Protein AF-A0A7S3MF23-F1 (afdb_monomer_lite)

Structure (mmCIF, N/CA/C/O backbone):
data_AF-A0A7S3MF23-F1
#
_entry.id   AF-A0A7S3MF23-F1
#
loop_
_atom_site.group_PDB
_atom_site.id
_atom_site.type_symbol
_atom_site.label_atom_id
_atom_site.label_alt_id
_atom_site.label_comp_id
_atom_site.label_asym_id
_atom_site.label_entity_id
_atom_site.label_seq_id
_atom_site.pdbx_PDB_ins_code
_atom_site.Cartn_x
_atom_site.Cartn_y
_atom_site.Cartn_z
_atom_site.occupancy
_atom_site.B_iso_or_equiv
_atom_site.auth_seq_id
_atom_site.auth_comp_id
_atom_site.auth_asym_id
_atom_site.auth_atom_id
_atom_site.pdbx_PDB_model_num
ATOM 1 N N . SER A 1 1 ? 52.306 -12.051 -53.091 1.00 52.53 1 SER A N 1
ATOM 2 C CA . SER A 1 1 ? 51.998 -10.887 -52.238 1.00 52.53 1 SER A CA 1
ATOM 3 C C . SER A 1 1 ? 50.629 -11.045 -51.613 1.00 52.53 1 SER A C 1
ATOM 5 O O . SER A 1 1 ? 49.748 -11.610 -52.244 1.00 52.53 1 SER A O 1
ATOM 7 N N . ARG A 1 2 ? 50.522 -10.652 -50.341 1.00 45.62 2 ARG A N 1
ATOM 8 C CA . ARG A 1 2 ? 49.433 -10.932 -49.392 1.00 45.62 2 ARG A CA 1
ATOM 9 C C . ARG A 1 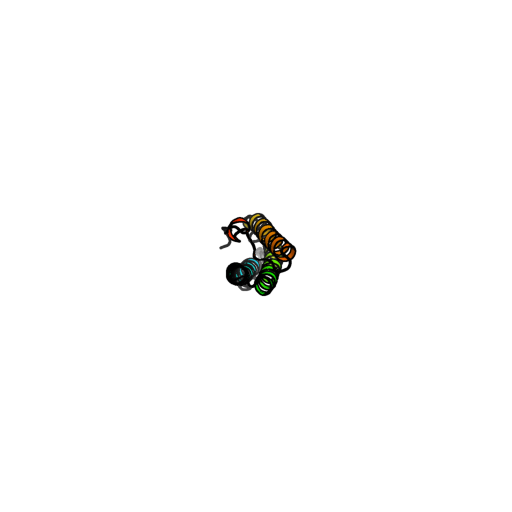2 ? 48.146 -10.163 -49.716 1.00 45.62 2 ARG A C 1
ATOM 11 O O . ARG A 1 2 ? 48.218 -8.984 -50.041 1.00 45.62 2 ARG A O 1
ATOM 18 N N . LEU A 1 3 ? 47.001 -10.817 -49.528 1.00 50.16 3 LEU A N 1
ATOM 19 C CA . LEU A 1 3 ? 45.707 -10.177 -49.258 1.00 50.16 3 LEU A CA 1
ATOM 20 C C . LEU A 1 3 ? 45.642 -9.771 -47.774 1.00 50.16 3 LEU A C 1
ATOM 22 O O . LEU A 1 3 ? 46.246 -10.458 -46.944 1.00 50.16 3 LEU A O 1
ATOM 26 N N . PRO A 1 4 ? 44.843 -8.752 -47.418 1.00 55.25 4 PRO A N 1
ATOM 27 C CA . PRO A 1 4 ? 44.095 -8.848 -46.174 1.00 55.25 4 PRO A CA 1
ATOM 28 C C . PRO A 1 4 ? 42.607 -8.545 -46.378 1.00 55.25 4 PRO A C 1
ATOM 30 O O . PRO A 1 4 ? 42.200 -7.442 -46.733 1.00 55.25 4 PRO A O 1
ATOM 33 N N . THR A 1 5 ? 41.804 -9.565 -46.099 1.00 55.34 5 THR A N 1
ATOM 34 C CA . THR A 1 5 ? 40.360 -9.505 -45.888 1.00 55.34 5 THR A CA 1
ATOM 35 C C . THR A 1 5 ? 40.115 -8.917 -44.495 1.00 55.34 5 THR A C 1
ATOM 37 O O . THR A 1 5 ? 40.423 -9.558 -43.492 1.00 55.34 5 THR A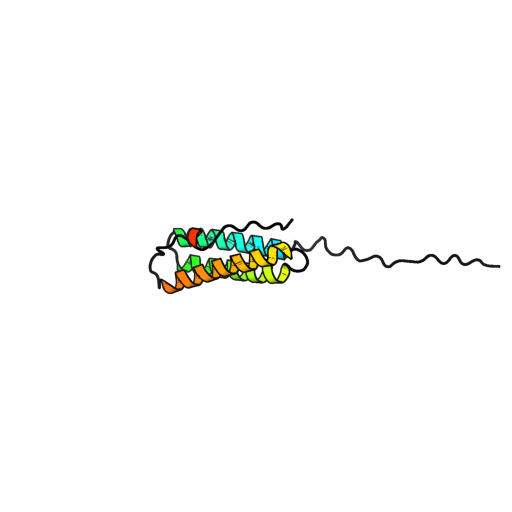 O 1
ATOM 40 N N . GLY A 1 6 ? 39.613 -7.685 -44.417 1.00 52.75 6 GLY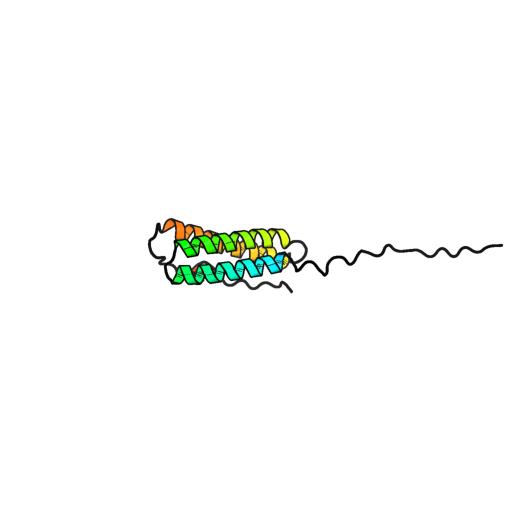 A N 1
ATOM 41 C CA . GLY A 1 6 ? 39.207 -7.053 -43.160 1.00 52.75 6 GLY A CA 1
ATOM 42 C C . GLY A 1 6 ? 37.769 -7.427 -42.812 1.00 52.75 6 GLY A C 1
ATOM 43 O O . GLY A 1 6 ? 36.837 -6.847 -43.359 1.00 52.75 6 GLY A O 1
ATOM 44 N N . VAL A 1 7 ? 37.587 -8.410 -41.930 1.00 56.69 7 VAL A N 1
ATOM 45 C CA . VAL A 1 7 ? 36.277 -8.770 -41.366 1.00 56.69 7 VAL A CA 1
ATOM 46 C C . VAL A 1 7 ? 35.983 -7.837 -40.192 1.00 56.69 7 VAL A C 1
ATOM 48 O O . VAL A 1 7 ? 36.748 -7.781 -39.231 1.00 56.69 7 VAL A O 1
ATOM 51 N N . ALA A 1 8 ? 34.881 -7.095 -40.285 1.00 54.56 8 ALA A N 1
ATOM 52 C CA . ALA A 1 8 ? 34.364 -6.268 -39.204 1.00 54.56 8 ALA A CA 1
ATOM 53 C C . ALA A 1 8 ? 33.828 -7.162 -38.074 1.00 54.56 8 ALA A C 1
ATOM 55 O O . ALA A 1 8 ? 32.878 -7.919 -38.269 1.00 54.56 8 ALA A O 1
ATOM 56 N N . ILE A 1 9 ? 34.440 -7.069 -36.894 1.00 55.47 9 ILE A N 1
ATOM 57 C CA . ILE A 1 9 ? 33.934 -7.687 -35.668 1.00 55.47 9 ILE A CA 1
ATOM 58 C C . ILE A 1 9 ? 33.034 -6.650 -34.994 1.00 55.47 9 ILE A C 1
ATOM 60 O O . ILE A 1 9 ? 33.517 -5.659 -34.448 1.00 55.47 9 ILE A O 1
ATOM 64 N N . LEU A 1 10 ? 31.720 -6.857 -35.076 1.00 55.19 10 LEU A N 1
ATOM 65 C CA . LEU A 1 10 ? 30.753 -6.139 -34.246 1.00 55.19 10 LEU A CA 1
ATOM 66 C C . LEU A 1 10 ? 30.903 -6.608 -32.789 1.00 55.19 10 LEU A C 1
ATOM 68 O O . LEU A 1 10 ? 31.087 -7.808 -32.564 1.00 55.19 10 LEU A O 1
ATOM 72 N N . PRO A 1 11 ? 30.813 -5.714 -31.790 1.00 55.59 11 PRO A N 1
ATOM 73 C CA . PRO A 1 11 ? 30.781 -6.139 -30.401 1.00 55.59 11 PRO A CA 1
ATOM 74 C C . PRO A 1 11 ? 29.465 -6.873 -30.120 1.00 55.59 11 PRO A C 1
ATOM 76 O O . PRO A 1 11 ? 28.378 -6.348 -30.363 1.00 55.59 11 PRO A O 1
ATOM 79 N N . ALA A 1 12 ? 29.579 -8.093 -29.595 1.00 60.03 12 ALA A N 1
ATOM 80 C CA . ALA A 1 12 ? 28.466 -8.798 -28.983 1.00 60.03 12 ALA A CA 1
ATOM 81 C C . ALA A 1 12 ? 27.977 -7.978 -27.783 1.00 60.03 12 ALA A C 1
ATOM 83 O O . ALA A 1 12 ? 28.715 -7.755 -26.822 1.00 60.03 12 ALA A O 1
ATOM 84 N N . VAL A 1 13 ? 26.738 -7.503 -27.860 1.00 58.34 13 VAL A N 1
ATOM 85 C CA . VAL A 1 13 ? 26.026 -6.941 -26.712 1.00 58.34 13 VAL A CA 1
ATOM 86 C C . VAL A 1 13 ? 25.863 -8.065 -25.683 1.00 58.34 13 VAL A C 1
ATOM 88 O O . VAL A 1 13 ? 25.415 -9.151 -26.060 1.00 58.34 13 VAL A O 1
ATOM 91 N N . PRO A 1 14 ? 26.241 -7.867 -24.410 1.00 52.44 14 PRO A N 1
ATOM 92 C CA . PRO A 1 14 ? 26.114 -8.917 -23.416 1.00 52.44 14 PRO A CA 1
ATOM 93 C C . PRO A 1 14 ? 24.633 -9.149 -23.102 1.00 52.44 14 PRO A C 1
ATOM 95 O O . PRO A 1 14 ? 23.980 -8.327 -22.461 1.00 52.44 14 PRO A O 1
ATOM 98 N N . ALA A 1 15 ? 24.118 -10.301 -23.532 1.00 50.62 15 ALA A N 1
ATOM 99 C CA . ALA A 1 15 ? 22.917 -10.916 -22.984 1.00 50.62 15 ALA A CA 1
ATOM 100 C C . ALA A 1 15 ? 23.210 -11.345 -21.534 1.00 50.62 15 ALA A C 1
ATOM 102 O O . ALA A 1 15 ? 23.583 -12.482 -21.265 1.00 50.62 15 ALA A O 1
ATOM 103 N N . MET A 1 16 ? 23.136 -10.397 -20.600 1.00 48.22 16 MET A N 1
ATOM 104 C CA . MET A 1 16 ? 23.260 -10.641 -19.158 1.00 48.22 16 MET A CA 1
ATOM 105 C C . MET A 1 16 ? 22.058 -10.066 -18.399 1.00 48.22 16 MET A C 1
ATOM 107 O O . MET A 1 16 ? 22.221 -9.416 -17.372 1.00 48.22 16 MET A O 1
ATOM 111 N N . ALA A 1 17 ? 20.848 -10.277 -18.920 1.00 48.12 17 ALA A N 1
ATOM 112 C CA . ALA A 1 17 ? 19.613 -9.748 -18.334 1.00 48.12 17 ALA A CA 1
ATOM 113 C C . ALA A 1 17 ? 18.494 -10.799 -18.209 1.00 48.12 17 ALA A C 1
ATOM 115 O O . ALA A 1 17 ? 17.326 -10.445 -18.249 1.00 48.12 17 ALA A O 1
ATOM 116 N N . GLU A 1 18 ? 18.828 -12.086 -18.073 1.00 47.56 18 GLU A N 1
ATOM 117 C CA . GLU A 1 18 ? 17.817 -13.160 -17.994 1.00 47.56 18 GLU A CA 1
ATOM 118 C C . GLU A 1 18 ? 17.841 -13.981 -16.692 1.00 47.56 18 GLU A C 1
ATOM 120 O O . GLU A 1 18 ? 17.095 -14.946 -16.573 1.00 47.56 18 GLU A O 1
ATOM 125 N N . SER A 1 19 ? 18.652 -13.639 -15.680 1.00 45.19 19 SER A N 1
ATOM 126 C CA . SER A 1 19 ? 18.773 -14.503 -14.484 1.00 45.19 19 SER A CA 1
ATOM 127 C C . SER A 1 19 ? 18.741 -13.812 -13.120 1.00 45.19 19 SER A C 1
ATOM 129 O O . SER A 1 19 ? 19.000 -14.464 -12.110 1.00 45.19 19 SER A O 1
ATOM 131 N N . ALA A 1 20 ? 18.407 -12.525 -13.058 1.00 50.09 20 ALA A N 1
ATOM 132 C CA . ALA A 1 20 ? 17.886 -11.919 -11.838 1.00 50.09 20 ALA A CA 1
ATOM 133 C C . ALA A 1 20 ? 16.374 -11.855 -12.037 1.00 50.09 20 ALA A C 1
ATOM 135 O O . ALA A 1 20 ? 15.923 -11.164 -12.945 1.00 50.09 20 ALA A O 1
ATOM 136 N N . GLN A 1 21 ? 15.612 -12.644 -11.277 1.00 57.91 21 GLN A N 1
ATOM 137 C CA . GLN A 1 21 ? 14.150 -12.553 -11.260 1.00 57.91 21 GLN A CA 1
ATOM 138 C C . GLN A 1 21 ? 13.755 -11.081 -11.235 1.00 57.91 21 GLN A C 1
ATOM 140 O O . GLN A 1 21 ? 14.305 -10.334 -10.427 1.00 57.91 21 GLN A O 1
ATOM 145 N N . ASP A 1 22 ? 12.876 -10.689 -12.152 1.00 87.81 22 ASP A N 1
ATOM 146 C CA . ASP A 1 22 ? 12.444 -9.312 -12.326 1.00 87.81 22 ASP A CA 1
ATOM 147 C C . ASP A 1 22 ? 12.135 -8.677 -10.966 1.00 87.81 22 ASP A C 1
ATOM 149 O O . ASP A 1 22 ? 11.172 -9.054 -10.290 1.00 87.81 22 ASP A O 1
ATOM 153 N N . GLU A 1 23 ? 13.025 -7.785 -10.517 1.00 92.56 23 GLU A N 1
ATOM 154 C CA . GLU A 1 23 ? 12.983 -7.278 -9.149 1.00 92.56 23 GLU A CA 1
ATOM 155 C C . GLU A 1 23 ? 11.648 -6.579 -8.901 1.00 92.56 23 GLU A C 1
ATOM 157 O O . GLU A 1 23 ? 11.045 -6.768 -7.847 1.00 92.56 23 GLU A O 1
ATOM 162 N N . CYS A 1 24 ? 11.135 -5.850 -9.894 1.00 94.81 24 CYS A N 1
ATOM 163 C CA . CYS A 1 24 ? 9.845 -5.190 -9.795 1.00 94.81 24 CYS A CA 1
ATOM 164 C C . CYS A 1 24 ? 8.727 -6.212 -9.545 1.00 94.81 24 CYS A C 1
ATOM 166 O O . CYS A 1 24 ? 7.973 -6.062 -8.581 1.00 94.81 24 CYS A O 1
ATOM 168 N N . ILE A 1 25 ? 8.673 -7.295 -10.329 1.00 94.75 25 ILE A N 1
ATOM 169 C CA . ILE A 1 25 ? 7.683 -8.369 -10.147 1.00 94.75 25 ILE A CA 1
ATOM 170 C C . ILE A 1 25 ? 7.831 -9.030 -8.771 1.00 94.75 25 ILE A C 1
ATOM 172 O O . ILE A 1 25 ? 6.838 -9.204 -8.062 1.00 94.75 25 ILE A O 1
ATOM 176 N N . SER A 1 26 ? 9.053 -9.360 -8.343 1.00 95.19 26 SER A N 1
ATOM 177 C CA . SER A 1 26 ? 9.281 -9.976 -7.027 1.00 95.19 26 SER A CA 1
ATOM 178 C C . SER A 1 26 ? 8.783 -9.086 -5.884 1.00 95.19 26 SER A C 1
ATOM 180 O O . SER A 1 26 ? 8.205 -9.588 -4.917 1.00 95.19 26 SER A O 1
ATOM 182 N N . ARG A 1 27 ? 8.992 -7.769 -5.986 1.00 97.31 27 ARG A N 1
ATOM 183 C CA . ARG A 1 27 ? 8.524 -6.780 -5.006 1.00 97.31 27 ARG A CA 1
ATOM 184 C C . ARG A 1 27 ? 7.003 -6.632 -5.028 1.00 97.31 27 ARG A C 1
ATOM 186 O O . ARG A 1 27 ? 6.385 -6.585 -3.970 1.00 97.31 27 ARG A O 1
ATOM 193 N N . VAL A 1 28 ? 6.380 -6.640 -6.208 1.00 96.62 28 VAL A N 1
ATOM 194 C CA . VAL A 1 28 ? 4.912 -6.637 -6.352 1.00 96.62 28 VAL A CA 1
ATOM 195 C C . VAL A 1 28 ? 4.283 -7.872 -5.704 1.00 96.62 28 VAL A C 1
ATOM 197 O O . VAL A 1 28 ? 3.282 -7.752 -4.995 1.00 96.62 28 VAL A O 1
ATOM 200 N N . ILE A 1 29 ? 4.881 -9.053 -5.884 1.00 96.12 29 ILE A N 1
ATOM 201 C CA . ILE A 1 29 ? 4.410 -10.289 -5.245 1.00 96.12 29 ILE A CA 1
ATOM 202 C C . ILE A 1 29 ? 4.533 -10.185 -3.720 1.00 96.12 29 ILE A C 1
ATOM 204 O O . ILE A 1 29 ? 3.572 -10.484 -3.009 1.00 96.12 29 ILE A O 1
ATOM 208 N N . ALA A 1 30 ? 5.681 -9.729 -3.207 1.00 97.44 30 ALA A N 1
ATOM 209 C CA . ALA A 1 30 ? 5.888 -9.547 -1.770 1.00 97.44 30 ALA A CA 1
ATOM 210 C C . ALA A 1 30 ? 4.887 -8.544 -1.168 1.00 97.44 30 ALA A C 1
ATOM 212 O O . ALA A 1 30 ? 4.269 -8.826 -0.139 1.00 97.44 30 ALA A O 1
ATOM 213 N N . SER A 1 31 ? 4.659 -7.420 -1.856 1.00 97.81 31 SER A N 1
ATOM 214 C CA . SER A 1 31 ? 3.627 -6.445 -1.499 1.00 97.81 31 SER A CA 1
ATOM 215 C C . SER A 1 31 ? 2.239 -7.081 -1.450 1.00 97.81 31 SER A C 1
ATOM 217 O O . SER A 1 31 ? 1.545 -6.923 -0.449 1.00 97.81 31 SER A O 1
ATOM 219 N N . SER A 1 32 ? 1.859 -7.856 -2.469 1.00 97.50 32 SER A N 1
ATOM 220 C CA . SER A 1 32 ? 0.539 -8.497 -2.541 1.00 97.50 32 SER A CA 1
ATOM 221 C C . SER A 1 32 ? 0.312 -9.479 -1.389 1.00 97.50 32 SER A C 1
ATOM 223 O O . SER A 1 32 ? -0.772 -9.536 -0.812 1.00 97.50 32 SER A O 1
ATOM 225 N N . VAL A 1 33 ? 1.337 -10.249 -1.009 1.00 98.06 33 VAL A N 1
ATOM 226 C CA . VAL A 1 33 ? 1.263 -11.160 0.146 1.00 98.06 33 VAL A CA 1
ATOM 227 C C . VAL A 1 33 ? 1.059 -10.377 1.446 1.00 98.06 33 VAL A C 1
ATOM 229 O O . VAL A 1 33 ? 0.207 -10.746 2.258 1.00 98.06 33 VAL A O 1
ATOM 232 N N . ALA A 1 34 ? 1.814 -9.294 1.645 1.00 98.56 34 ALA A N 1
ATOM 233 C CA . ALA A 1 34 ? 1.681 -8.448 2.826 1.00 98.56 34 ALA A CA 1
ATOM 234 C C . ALA A 1 34 ? 0.324 -7.725 2.873 1.00 98.56 34 ALA A C 1
ATOM 236 O O . ALA A 1 34 ? -0.300 -7.681 3.932 1.00 98.56 34 ALA A O 1
ATOM 237 N N . GLU A 1 35 ? -0.161 -7.214 1.740 1.00 98.50 35 GLU A N 1
ATOM 238 C CA . GLU A 1 35 ? -1.457 -6.542 1.626 1.00 98.50 35 GLU A CA 1
ATOM 239 C C . GLU A 1 35 ? -2.618 -7.490 1.932 1.00 98.50 35 GLU A C 1
ATOM 241 O O . GLU A 1 35 ? -3.480 -7.143 2.735 1.00 98.50 35 GLU A O 1
ATOM 246 N N . ASN A 1 36 ? -2.624 -8.703 1.374 1.00 98.00 36 ASN A N 1
ATOM 247 C CA . ASN A 1 36 ? -3.678 -9.681 1.655 1.00 98.00 36 ASN A CA 1
ATOM 248 C C . ASN A 1 36 ? -3.753 -10.016 3.152 1.00 98.00 36 ASN A C 1
ATOM 250 O O . ASN A 1 36 ? -4.834 -10.023 3.737 1.00 98.00 36 ASN A O 1
ATOM 254 N N . ALA A 1 37 ? -2.599 -10.206 3.802 1.00 98.31 37 ALA A N 1
ATOM 255 C CA . ALA A 1 37 ? -2.552 -10.409 5.247 1.00 98.31 37 ALA A CA 1
ATOM 256 C C . ALA A 1 37 ? -3.055 -9.178 6.026 1.00 98.31 37 ALA A C 1
ATOM 258 O O . ALA A 1 37 ? -3.740 -9.327 7.038 1.00 98.31 37 ALA A O 1
ATOM 259 N N . ALA A 1 38 ? -2.736 -7.966 5.558 1.00 98.06 38 ALA A N 1
ATOM 260 C CA . ALA A 1 38 ? -3.224 -6.728 6.157 1.00 98.06 38 ALA A CA 1
ATOM 261 C C . ALA A 1 38 ? -4.749 -6.611 6.057 1.00 98.06 38 ALA A C 1
ATOM 263 O O . ALA A 1 38 ? -5.392 -6.281 7.049 1.00 98.06 38 ALA A O 1
ATOM 264 N N . ILE A 1 39 ? -5.320 -6.929 4.893 1.00 97.62 39 ILE A N 1
ATOM 265 C CA . ILE A 1 39 ? -6.763 -6.938 4.629 1.00 97.62 39 ILE A CA 1
ATOM 266 C C . ILE A 1 39 ? -7.482 -7.908 5.568 1.00 97.62 39 ILE A C 1
ATOM 268 O O . ILE A 1 39 ? -8.501 -7.549 6.159 1.00 97.62 39 ILE A O 1
ATOM 272 N N . ASP A 1 40 ? -6.956 -9.120 5.741 1.00 97.25 40 ASP A N 1
ATOM 273 C CA . ASP A 1 40 ? -7.564 -10.113 6.628 1.00 97.25 40 ASP A CA 1
ATOM 274 C C . ASP A 1 40 ? -7.543 -9.652 8.094 1.00 97.25 40 ASP A C 1
ATOM 276 O O . ASP A 1 40 ? -8.551 -9.764 8.795 1.00 97.25 40 ASP A O 1
ATOM 280 N N . MET A 1 41 ? -6.432 -9.062 8.547 1.00 97.06 41 MET A N 1
ATOM 281 C CA . MET A 1 41 ? -6.319 -8.475 9.889 1.00 97.06 41 MET A CA 1
ATOM 282 C C . MET A 1 41 ? -7.250 -7.273 10.076 1.00 97.06 41 MET A C 1
ATOM 284 O O . MET A 1 41 ? -7.886 -7.140 11.120 1.00 97.06 41 MET A O 1
ATOM 288 N N . ASP A 1 42 ? -7.366 -6.420 9.059 1.00 96.19 42 ASP A N 1
ATOM 289 C CA . ASP A 1 42 ? -8.234 -5.243 9.047 1.00 96.19 42 ASP A CA 1
ATOM 290 C C . ASP A 1 42 ? -9.705 -5.655 9.204 1.00 96.19 42 ASP A C 1
ATOM 292 O O . ASP A 1 42 ? -10.397 -5.203 10.118 1.00 96.19 42 ASP A O 1
ATOM 296 N N . ARG A 1 43 ? -10.148 -6.630 8.400 1.00 94.88 43 ARG A N 1
ATOM 297 C CA . ARG A 1 43 ? -11.491 -7.224 8.491 1.00 94.88 43 ARG A CA 1
ATOM 298 C C . ARG A 1 43 ? -11.740 -7.911 9.835 1.00 94.88 43 ARG A C 1
ATOM 300 O O . ARG A 1 43 ? -12.863 -7.877 10.333 1.00 94.88 43 ARG A O 1
ATOM 307 N N . ALA A 1 44 ? -10.713 -8.517 10.430 1.00 94.69 44 ALA A N 1
ATOM 308 C CA . ALA A 1 44 ? -10.790 -9.136 11.752 1.00 94.69 44 ALA A CA 1
ATOM 309 C C . ALA A 1 44 ? -10.768 -8.120 12.914 1.00 94.69 44 ALA A C 1
ATOM 311 O O . ALA A 1 44 ? -10.956 -8.507 14.068 1.00 94.69 44 ALA A O 1
ATOM 312 N N . GLY A 1 45 ? -10.539 -6.831 12.637 1.00 93.88 45 GLY A N 1
ATOM 313 C CA . GLY A 1 45 ? -10.417 -5.785 13.652 1.00 93.88 45 GLY A CA 1
ATOM 314 C C . GLY A 1 45 ? -9.059 -5.746 14.363 1.00 93.88 45 GLY A C 1
ATOM 315 O O . GLY A 1 45 ? -8.895 -4.968 15.305 1.00 93.88 45 GLY A O 1
ATOM 316 N N . ASP A 1 46 ? -8.066 -6.525 13.919 1.00 95.69 46 ASP A N 1
ATOM 317 C CA . ASP A 1 46 ? -6.680 -6.408 14.383 1.00 95.69 46 ASP A CA 1
ATOM 318 C C . ASP A 1 46 ? -5.991 -5.221 13.695 1.00 95.69 46 ASP A C 1
ATOM 320 O O . ASP A 1 46 ? -5.152 -5.358 12.805 1.00 95.69 46 ASP A O 1
ATOM 324 N N . VAL A 1 47 ? -6.357 -4.014 14.129 1.00 95.81 47 VAL A N 1
ATOM 325 C CA . VAL A 1 47 ? -5.868 -2.755 13.548 1.00 95.81 47 VAL A CA 1
ATOM 326 C C . VAL A 1 47 ? -4.344 -2.636 13.641 1.00 95.81 47 VAL A C 1
ATOM 328 O O . VAL A 1 47 ? -3.703 -2.114 12.729 1.00 95.81 47 VAL A O 1
ATOM 331 N N . LYS A 1 48 ? -3.736 -3.118 14.731 1.00 96.25 48 LYS A N 1
ATOM 332 C CA . LYS A 1 48 ? -2.285 -3.015 14.928 1.00 96.25 48 LYS A CA 1
ATOM 333 C C . LYS A 1 48 ? -1.539 -3.950 13.975 1.00 96.25 48 LYS A C 1
ATOM 335 O O . LYS A 1 48 ? -0.561 -3.513 13.366 1.00 96.25 48 LYS A O 1
ATOM 340 N N . GLY A 1 49 ? -1.999 -5.196 13.845 1.00 97.31 49 GLY A N 1
ATOM 341 C CA . GLY A 1 49 ? -1.468 -6.149 12.872 1.00 97.31 49 GLY A CA 1
ATOM 342 C C . GLY A 1 49 ? -1.644 -5.650 11.439 1.00 97.31 49 GLY A C 1
ATOM 343 O O . GLY A 1 49 ? -0.674 -5.609 10.679 1.00 97.31 49 GLY A O 1
ATOM 344 N N . ALA A 1 50 ? -2.842 -5.159 11.109 1.00 97.19 50 ALA A N 1
ATOM 345 C CA . ALA A 1 50 ? -3.162 -4.613 9.794 1.00 97.19 50 ALA A CA 1
ATOM 346 C C . ALA A 1 50 ? -2.233 -3.456 9.405 1.00 97.19 50 ALA A C 1
ATOM 348 O O . ALA A 1 50 ? -1.636 -3.487 8.332 1.00 97.19 50 ALA A O 1
ATOM 349 N N . ILE A 1 51 ? -2.039 -2.464 10.286 1.00 97.88 51 ILE A N 1
ATOM 350 C CA . ILE A 1 51 ? -1.120 -1.340 10.030 1.00 97.88 51 ILE A CA 1
ATOM 351 C C . ILE A 1 51 ? 0.297 -1.845 9.747 1.00 97.88 51 ILE A C 1
ATOM 353 O O . ILE A 1 51 ? 0.909 -1.405 8.776 1.00 97.88 51 ILE A O 1
ATOM 357 N N . ALA A 1 52 ? 0.812 -2.774 10.557 1.00 98.44 52 ALA A N 1
ATOM 358 C CA . ALA A 1 52 ? 2.162 -3.302 10.372 1.00 98.44 52 ALA A CA 1
ATOM 359 C C . ALA A 1 52 ? 2.325 -4.000 9.010 1.00 98.44 52 ALA A C 1
ATOM 361 O O . ALA A 1 52 ? 3.358 -3.845 8.354 1.00 98.44 52 ALA A O 1
ATOM 362 N N . LYS A 1 53 ? 1.296 -4.731 8.565 1.00 98.69 53 LYS A N 1
ATOM 363 C CA . LYS A 1 53 ? 1.293 -5.418 7.270 1.00 98.69 53 LYS A CA 1
ATOM 364 C C . LYS A 1 53 ? 1.085 -4.481 6.081 1.00 98.69 53 LYS A C 1
ATOM 366 O O . LYS A 1 53 ? 1.773 -4.640 5.076 1.00 98.69 53 LYS A O 1
ATOM 371 N N . TYR A 1 54 ? 0.256 -3.447 6.201 1.00 98.69 54 TYR A N 1
ATOM 372 C CA . TYR A 1 54 ? 0.178 -2.406 5.173 1.00 98.69 54 TYR A CA 1
ATOM 373 C C . TYR A 1 54 ? 1.490 -1.626 5.041 1.00 98.69 54 TYR A C 1
ATOM 375 O O . TYR A 1 54 ? 1.893 -1.314 3.928 1.00 98.69 54 TYR A O 1
ATOM 383 N N . GLU A 1 55 ? 2.189 -1.334 6.142 1.00 98.75 55 GLU A N 1
ATOM 384 C CA . GLU A 1 55 ? 3.511 -0.694 6.089 1.00 98.75 55 GLU A CA 1
ATOM 385 C C . GLU A 1 55 ? 4.564 -1.595 5.427 1.00 98.75 55 GLU A C 1
ATOM 387 O O . GLU A 1 55 ? 5.481 -1.100 4.779 1.00 98.75 55 GLU A O 1
ATOM 392 N N . GLU A 1 56 ? 4.457 -2.917 5.578 1.00 98.75 56 GLU A N 1
ATOM 393 C CA . GLU A 1 56 ? 5.275 -3.879 4.831 1.00 98.75 56 GLU A CA 1
ATOM 394 C C . GLU A 1 56 ? 4.957 -3.847 3.335 1.00 98.75 56 GLU A C 1
ATOM 396 O O . GLU A 1 56 ? 5.875 -3.668 2.536 1.00 98.75 56 GLU A O 1
ATOM 401 N N . SER A 1 57 ? 3.674 -3.909 2.966 1.00 98.62 57 SER A N 1
ATOM 402 C CA . SER A 1 57 ? 3.245 -3.776 1.569 1.00 98.62 57 SER A CA 1
ATOM 403 C C . SER A 1 57 ? 3.721 -2.462 0.943 1.00 98.62 57 SER A C 1
ATOM 405 O O . SER A 1 57 ? 4.261 -2.454 -0.159 1.00 98.62 57 SER A O 1
ATOM 407 N N . GLU A 1 58 ? 3.605 -1.350 1.669 1.00 98.62 58 GLU A N 1
ATOM 408 C CA . GLU A 1 58 ? 4.030 -0.026 1.215 1.00 98.62 58 GLU A CA 1
ATOM 409 C C . GLU A 1 58 ? 5.528 0.039 0.898 1.00 98.62 58 GLU A C 1
ATOM 411 O O . GLU A 1 58 ? 5.903 0.612 -0.130 1.00 98.62 58 GLU A O 1
ATOM 416 N N . ARG A 1 59 ? 6.379 -0.575 1.733 1.00 98.81 59 ARG A N 1
ATOM 417 C CA . ARG A 1 59 ? 7.828 -0.647 1.488 1.00 98.81 59 ARG A CA 1
ATOM 418 C C . ARG A 1 59 ? 8.147 -1.441 0.228 1.00 98.81 59 ARG A C 1
ATOM 420 O O . ARG A 1 59 ? 8.979 -1.007 -0.568 1.00 98.81 59 ARG A O 1
ATOM 427 N N . GLU A 1 60 ? 7.476 -2.572 0.034 1.00 98.62 60 GLU A N 1
ATOM 428 C CA . GLU A 1 60 ? 7.662 -3.395 -1.160 1.00 98.62 60 GLU A CA 1
ATOM 429 C C . GLU A 1 60 ? 7.137 -2.682 -2.418 1.00 98.62 60 GLU A C 1
ATOM 431 O O . GLU A 1 60 ? 7.820 -2.683 -3.439 1.00 98.62 60 GLU A O 1
ATOM 436 N N . LEU A 1 61 ? 6.013 -1.954 -2.348 1.00 98.44 61 LEU A N 1
ATOM 437 C CA . LEU A 1 61 ? 5.544 -1.100 -3.450 1.00 98.44 61 LEU A CA 1
ATOM 438 C C . LEU A 1 61 ? 6.532 0.020 -3.767 1.00 98.44 61 LEU A C 1
ATOM 440 O O . LEU A 1 61 ? 6.775 0.310 -4.935 1.00 98.44 61 LEU A O 1
ATOM 444 N N . ALA A 1 62 ? 7.116 0.663 -2.754 1.00 98.50 62 ALA A N 1
ATOM 445 C CA . ALA A 1 62 ? 8.122 1.699 -2.964 1.00 98.50 62 ALA A CA 1
ATOM 446 C C . ALA A 1 62 ? 9.355 1.150 -3.703 1.00 98.50 62 ALA A C 1
ATOM 448 O O . ALA A 1 62 ? 9.851 1.797 -4.628 1.00 98.50 62 ALA A O 1
ATOM 449 N N . ALA A 1 63 ? 9.810 -0.051 -3.334 1.00 97.94 63 ALA A N 1
ATOM 450 C CA . ALA A 1 63 ? 10.897 -0.746 -4.017 1.00 97.94 63 ALA A CA 1
ATOM 451 C C . ALA A 1 63 ? 10.505 -1.175 -5.443 1.00 97.94 63 ALA A C 1
ATOM 453 O O . ALA A 1 63 ? 11.275 -0.951 -6.375 1.00 97.94 63 ALA A O 1
ATOM 454 N N . ALA A 1 64 ? 9.291 -1.701 -5.640 1.00 96.75 64 ALA A N 1
ATOM 455 C CA . ALA A 1 64 ? 8.767 -2.043 -6.961 1.00 96.75 64 ALA A CA 1
ATOM 456 C C . ALA A 1 64 ? 8.741 -0.821 -7.888 1.00 96.75 64 ALA A C 1
ATOM 458 O O . ALA A 1 64 ? 9.237 -0.888 -9.006 1.00 96.75 64 ALA A O 1
ATOM 459 N N . ILE A 1 65 ? 8.235 0.320 -7.412 1.00 97.25 65 ILE A N 1
ATOM 460 C CA . ILE A 1 65 ? 8.197 1.582 -8.165 1.00 97.25 65 ILE A CA 1
ATOM 461 C C . ILE A 1 65 ? 9.606 2.005 -8.599 1.00 97.25 65 ILE A C 1
ATOM 463 O O . ILE A 1 65 ? 9.793 2.408 -9.745 1.00 97.25 65 ILE A O 1
ATOM 467 N N . ALA A 1 66 ? 10.598 1.888 -7.711 1.00 96.75 66 ALA A N 1
ATOM 468 C CA . ALA A 1 66 ? 11.986 2.222 -8.027 1.00 96.75 66 ALA A CA 1
ATOM 469 C C . ALA A 1 66 ? 12.599 1.282 -9.082 1.00 96.75 66 ALA A C 1
ATOM 471 O O . ALA A 1 66 ? 13.384 1.736 -9.912 1.00 96.75 66 ALA A O 1
ATOM 472 N N . ALA A 1 67 ? 12.219 0.002 -9.072 1.00 95.56 67 ALA A N 1
ATOM 473 C CA . ALA A 1 67 ? 12.678 -1.009 -10.024 1.00 95.56 67 ALA A CA 1
ATOM 474 C C . ALA A 1 67 ? 11.854 -1.061 -11.327 1.00 95.56 67 ALA A C 1
ATOM 476 O O . ALA A 1 67 ? 12.246 -1.735 -12.276 1.00 95.56 67 ALA A O 1
ATOM 477 N N . ALA A 1 68 ? 10.712 -0.368 -11.395 1.00 94.69 68 ALA A N 1
ATOM 478 C CA . ALA A 1 68 ? 9.784 -0.476 -12.519 1.00 94.69 68 ALA A CA 1
ATOM 479 C C . ALA A 1 68 ? 10.334 0.124 -13.818 1.00 94.69 68 ALA A C 1
ATOM 481 O O . ALA A 1 68 ? 9.909 -0.272 -14.893 1.00 94.69 68 ALA A O 1
ATOM 482 N N . VAL A 1 69 ? 11.256 1.087 -13.764 1.00 91.88 69 VAL A N 1
ATOM 483 C CA . VAL A 1 69 ? 11.781 1.752 -14.968 1.00 91.88 69 VAL A CA 1
ATOM 484 C C . VAL A 1 69 ? 13.209 1.265 -15.237 1.00 91.88 69 VAL A C 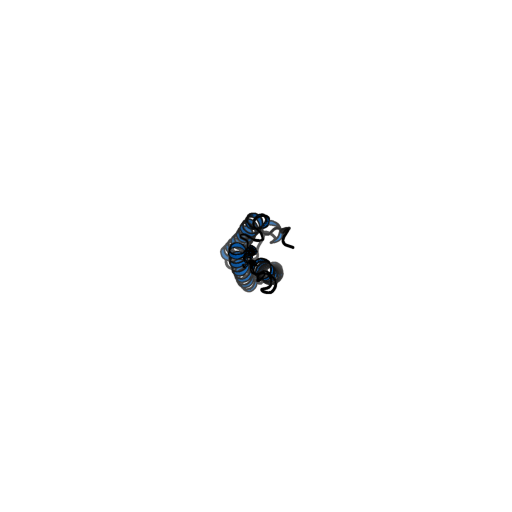1
ATOM 486 O O . VAL A 1 69 ? 14.042 1.340 -14.335 1.00 91.88 69 VAL A O 1
ATOM 489 N N . PRO A 1 70 ? 13.532 0.815 -16.467 1.00 91.62 70 PRO A N 1
ATOM 490 C CA . PRO A 1 70 ? 12.735 0.958 -17.694 1.00 91.62 70 PRO A CA 1
ATOM 491 C C . PRO A 1 70 ? 11.752 -0.183 -18.011 1.00 91.62 70 PRO A C 1
ATOM 493 O O . PRO A 1 70 ? 10.887 0.019 -18.858 1.00 91.62 70 PRO A O 1
ATOM 496 N N . SER A 1 71 ? 11.865 -1.349 -17.374 1.00 90.88 71 SER A N 1
ATOM 497 C CA . SER A 1 71 ? 11.234 -2.598 -17.842 1.00 90.88 71 SER A CA 1
ATOM 498 C C . SER A 1 71 ? 9.697 -2.616 -17.823 1.00 90.88 71 SER A C 1
ATOM 500 O O . SER A 1 71 ? 9.085 -3.213 -18.697 1.00 90.88 71 SER A O 1
ATOM 502 N N . HIS A 1 72 ? 9.076 -1.916 -16.874 1.00 93.19 72 HIS A N 1
ATOM 503 C CA . HIS A 1 72 ? 7.630 -1.879 -16.600 1.00 93.19 72 HIS A CA 1
ATOM 504 C C . HIS A 1 72 ? 7.099 -0.446 -16.509 1.00 93.19 72 HIS A C 1
ATOM 506 O O . HIS A 1 72 ? 6.275 -0.104 -15.655 1.00 93.19 72 HIS A O 1
ATOM 512 N N . ALA A 1 73 ? 7.591 0.437 -17.381 1.00 93.50 73 ALA A N 1
ATOM 513 C CA . ALA A 1 73 ? 7.247 1.859 -17.351 1.00 93.50 73 ALA A CA 1
ATOM 514 C C . ALA A 1 73 ? 5.729 2.130 -17.457 1.00 93.50 73 ALA A C 1
ATOM 516 O O . ALA A 1 73 ? 5.241 3.103 -16.881 1.00 93.50 73 ALA A O 1
ATOM 517 N N . GLU A 1 74 ? 4.976 1.264 -18.144 1.00 95.12 74 GLU A N 1
ATOM 518 C CA . GLU A 1 74 ? 3.515 1.371 -18.282 1.00 95.12 74 GLU A CA 1
ATOM 519 C C . GLU A 1 74 ? 2.760 1.113 -16.967 1.00 95.12 74 GLU A C 1
ATOM 521 O O . GLU A 1 74 ? 1.684 1.673 -16.739 1.00 95.12 74 GLU A O 1
ATOM 526 N N . ASP A 1 75 ? 3.334 0.304 -16.075 1.00 96.44 75 ASP A N 1
ATOM 527 C CA . ASP A 1 75 ? 2.730 -0.059 -14.793 1.00 96.44 75 ASP A CA 1
ATOM 528 C C . ASP A 1 75 ? 3.173 0.842 -13.639 1.00 96.44 75 ASP A C 1
ATOM 530 O O . ASP A 1 75 ? 2.454 0.964 -12.645 1.00 96.44 75 ASP A O 1
ATOM 534 N N . HIS A 1 76 ? 4.287 1.565 -13.789 1.00 95.94 76 HIS A N 1
ATOM 535 C CA . HIS A 1 76 ? 4.757 2.551 -12.814 1.00 95.94 76 HIS A CA 1
ATOM 536 C C . HIS A 1 76 ? 3.648 3.494 -12.284 1.00 95.94 76 HIS A C 1
ATOM 538 O O . HIS A 1 76 ? 3.494 3.593 -11.062 1.00 95.94 76 HIS A O 1
ATOM 544 N N . PRO A 1 77 ? 2.829 4.182 -13.115 1.00 97.88 77 PRO A N 1
ATOM 545 C CA . PRO A 1 77 ? 1.769 5.051 -12.594 1.00 97.88 77 PRO A CA 1
ATOM 546 C C . PRO A 1 77 ? 0.699 4.293 -11.793 1.00 97.88 77 PRO A C 1
ATOM 548 O O . PRO A 1 77 ? 0.161 4.845 -10.831 1.00 97.88 77 PRO A O 1
ATOM 551 N N . LYS A 1 78 ? 0.416 3.032 -12.144 1.00 97.88 78 LYS A N 1
ATOM 552 C CA . LYS A 1 78 ? -0.543 2.186 -11.421 1.00 97.88 78 LYS A CA 1
ATOM 553 C C . LYS A 1 78 ? 0.008 1.776 -10.056 1.00 97.88 78 LYS A C 1
ATOM 555 O O . LYS A 1 78 ? -0.700 1.897 -9.061 1.00 97.88 78 LYS A O 1
ATOM 560 N N . LEU A 1 79 ? 1.286 1.392 -9.992 1.00 97.75 79 LEU A N 1
ATOM 561 C CA . LEU A 1 79 ? 1.984 1.086 -8.738 1.00 97.75 79 LEU A CA 1
ATOM 562 C C . LEU A 1 79 ? 2.020 2.301 -7.802 1.00 97.75 79 LEU A C 1
ATOM 564 O O . LEU A 1 79 ? 1.728 2.184 -6.612 1.00 97.75 79 LEU A O 1
ATOM 568 N N . VAL A 1 80 ? 2.311 3.491 -8.338 1.00 98.38 80 VAL A N 1
ATOM 569 C CA . VAL A 1 80 ? 2.283 4.746 -7.567 1.00 98.38 80 VAL A CA 1
ATOM 570 C C . VAL A 1 80 ? 0.888 5.032 -7.016 1.00 98.38 80 VAL A C 1
ATOM 572 O O . VAL A 1 80 ? 0.765 5.446 -5.862 1.00 98.38 80 VAL A O 1
ATOM 575 N N . GLN A 1 81 ? -0.158 4.843 -7.822 1.00 98.38 81 GLN A N 1
ATOM 576 C CA . GLN A 1 81 ? -1.533 5.054 -7.379 1.00 98.38 81 GLN A CA 1
ATOM 577 C C . GLN A 1 81 ? -1.924 4.066 -6.276 1.00 98.38 81 GLN A C 1
ATOM 579 O O . GLN A 1 81 ? -2.400 4.485 -5.224 1.00 98.38 81 GLN A O 1
ATOM 584 N N . HIS A 1 82 ? -1.639 2.783 -6.467 1.00 98.25 82 HIS A N 1
ATOM 585 C CA . HIS A 1 82 ? -1.951 1.751 -5.487 1.00 98.25 82 HIS A CA 1
ATOM 586 C C . HIS A 1 82 ? -1.199 1.967 -4.159 1.00 98.25 82 HIS A C 1
ATOM 588 O O . HIS A 1 82 ? -1.793 1.919 -3.084 1.00 98.25 82 HIS A O 1
ATOM 594 N N . ARG A 1 83 ? 0.076 2.384 -4.198 1.00 98.50 83 ARG A N 1
ATOM 595 C CA . ARG A 1 83 ? 0.811 2.786 -2.983 1.00 98.50 83 ARG A CA 1
ATOM 596 C C . ARG A 1 83 ? 0.136 3.939 -2.229 1.00 98.50 83 ARG A C 1
ATOM 598 O O . ARG A 1 83 ? 0.156 3.958 -0.998 1.00 98.50 83 ARG A O 1
ATOM 605 N N . LYS A 1 84 ? -0.463 4.911 -2.930 1.00 98.50 84 LYS A N 1
ATOM 606 C CA . LYS A 1 84 ? -1.208 6.010 -2.283 1.00 98.50 84 LYS A CA 1
ATOM 607 C C . LYS A 1 84 ? -2.464 5.508 -1.575 1.00 98.50 84 LYS A C 1
ATOM 609 O O . LYS A 1 84 ? -2.775 6.009 -0.498 1.00 98.50 84 LYS A O 1
ATOM 614 N N . GLU A 1 85 ? -3.160 4.539 -2.157 1.00 98.38 85 GLU A N 1
ATOM 615 C CA . GLU A 1 85 ? -4.333 3.897 -1.552 1.00 98.38 85 GLU A CA 1
ATOM 616 C C . GLU A 1 85 ? -3.955 3.177 -0.252 1.00 98.38 85 GLU A C 1
ATOM 618 O O . GLU A 1 85 ? -4.553 3.442 0.795 1.00 98.38 85 GLU A O 1
ATOM 623 N N . VAL A 1 86 ? -2.876 2.386 -0.275 1.00 98.50 86 VAL A N 1
ATOM 624 C CA . VAL A 1 86 ? -2.320 1.724 0.918 1.00 98.50 86 VAL A CA 1
ATOM 625 C C . VAL A 1 86 ? -1.940 2.745 1.998 1.00 98.50 86 VAL A C 1
ATOM 627 O O . VAL A 1 86 ? -2.348 2.618 3.154 1.00 98.50 86 VAL A O 1
ATOM 630 N N . LEU A 1 87 ? -1.218 3.812 1.638 1.00 98.56 87 LEU A N 1
ATOM 631 C CA . LEU A 1 87 ? -0.857 4.887 2.573 1.00 98.56 87 LEU A CA 1
ATOM 632 C C . LEU A 1 87 ? -2.087 5.586 3.167 1.00 98.56 87 LEU A C 1
ATOM 634 O O . LEU A 1 87 ? -2.103 5.895 4.361 1.00 98.56 87 LEU A O 1
ATOM 638 N N . SER A 1 88 ? -3.124 5.815 2.359 1.00 98.00 88 SER A N 1
ATOM 639 C CA . SER A 1 88 ? -4.382 6.399 2.822 1.00 98.00 88 SER A CA 1
ATOM 640 C C . SER A 1 88 ? -5.076 5.489 3.836 1.00 98.00 88 SER A C 1
ATOM 642 O O . SER A 1 88 ? -5.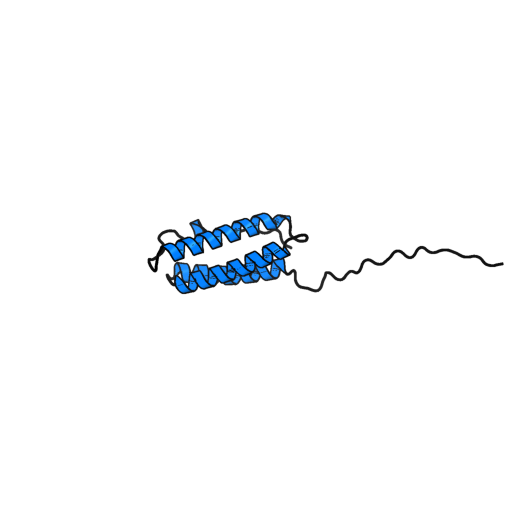508 5.970 4.888 1.00 98.00 88 SER A O 1
ATOM 644 N N . ARG A 1 89 ? -5.100 4.168 3.596 1.00 98.00 89 ARG A N 1
ATOM 645 C CA . ARG A 1 89 ? -5.648 3.200 4.555 1.00 98.00 89 ARG A CA 1
ATOM 646 C C . ARG A 1 89 ? -4.860 3.185 5.862 1.00 98.00 89 ARG A C 1
ATOM 648 O O . ARG A 1 89 ? -5.471 3.231 6.927 1.00 98.00 89 ARG A O 1
ATOM 655 N N . ILE A 1 90 ? -3.526 3.213 5.806 1.00 98.12 90 ILE A N 1
ATOM 656 C CA . ILE A 1 90 ? -2.672 3.308 7.004 1.00 98.12 90 ILE A CA 1
ATOM 657 C C . ILE A 1 90 ? -3.022 4.557 7.821 1.00 98.12 90 ILE A C 1
ATOM 659 O O . ILE A 1 90 ? -3.194 4.477 9.039 1.00 98.12 90 ILE A O 1
ATOM 663 N N . GLN A 1 91 ? -3.137 5.716 7.168 1.00 97.88 91 GLN A N 1
ATOM 664 C CA . GLN A 1 91 ? -3.489 6.971 7.838 1.00 97.88 91 GLN A CA 1
ATOM 665 C C . GLN A 1 91 ? -4.889 6.919 8.453 1.00 97.88 91 GLN A C 1
ATOM 667 O O . GLN A 1 91 ? -5.076 7.373 9.583 1.00 97.88 91 GLN A O 1
ATOM 672 N N . HIS A 1 92 ? -5.854 6.335 7.743 1.00 96.56 92 HIS A N 1
ATOM 673 C CA . HIS A 1 92 ? -7.203 6.131 8.253 1.00 96.56 92 HIS A CA 1
ATOM 674 C C . HIS A 1 92 ? -7.198 5.231 9.495 1.00 96.56 92 HIS A C 1
ATOM 676 O O . HIS A 1 92 ? -7.689 5.644 10.539 1.00 96.56 92 HIS A O 1
ATOM 682 N N . LEU A 1 93 ? -6.572 4.055 9.445 1.00 96.56 93 LEU A N 1
ATOM 683 C CA . LEU A 1 93 ? -6.509 3.144 10.591 1.00 96.56 93 LEU A CA 1
ATOM 684 C C . LEU A 1 93 ? -5.814 3.774 11.808 1.00 96.56 93 LEU A C 1
ATOM 686 O O . LEU A 1 93 ? -6.273 3.619 12.940 1.00 96.56 93 LEU A O 1
ATOM 690 N N . LYS A 1 94 ? -4.744 4.548 11.586 1.00 97.12 94 LYS A N 1
ATOM 691 C CA . LYS A 1 94 ? -4.062 5.297 12.652 1.00 97.12 94 LYS A CA 1
ATOM 692 C C . LYS A 1 94 ? -4.958 6.371 13.277 1.00 97.12 94 LYS A C 1
ATOM 694 O O . LYS A 1 94 ? -4.904 6.564 14.490 1.00 97.12 94 LYS A O 1
ATOM 699 N N . SER A 1 95 ? -5.797 7.049 12.489 1.00 96.62 95 SER A N 1
ATOM 700 C CA . SER A 1 95 ? -6.675 8.116 12.994 1.00 96.62 95 SER A CA 1
ATOM 701 C C . SER A 1 95 ? -7.823 7.598 13.866 1.00 96.62 95 SER A C 1
ATOM 703 O O . SER A 1 95 ? -8.335 8.332 14.713 1.00 96.62 95 SER A O 1
ATOM 705 N N . LEU A 1 96 ? -8.186 6.319 13.727 1.00 93.69 96 LEU A N 1
ATOM 706 C CA . LEU A 1 96 ? -9.222 5.681 14.537 1.00 93.69 96 LEU A CA 1
ATOM 707 C C . LEU A 1 96 ? -8.798 5.453 15.994 1.00 93.69 96 LEU A C 1
ATOM 709 O O . LEU A 1 96 ? -9.663 5.258 16.849 1.00 93.69 96 LEU A O 1
ATOM 713 N N . ASN A 1 97 ? -7.495 5.490 16.301 1.00 90.81 97 ASN A N 1
ATOM 714 C CA . ASN A 1 97 ? -6.951 5.334 17.655 1.00 90.81 97 ASN A CA 1
ATOM 715 C C . ASN A 1 97 ? -7.510 4.095 18.394 1.00 90.81 97 ASN A C 1
ATOM 717 O O . ASN A 1 97 ? -7.962 4.179 19.537 1.00 90.81 97 ASN A O 1
ATOM 721 N N . GLY A 1 98 ? -7.542 2.952 17.701 1.00 85.81 98 GLY A N 1
ATOM 722 C CA . GLY A 1 98 ? -8.044 1.674 18.223 1.00 85.81 98 GLY A CA 1
ATOM 723 C C . GLY A 1 98 ? -9.557 1.465 18.106 1.00 85.81 98 GLY A C 1
ATOM 724 O O . GLY A 1 98 ? -10.051 0.407 18.490 1.00 85.81 98 GLY A O 1
ATOM 725 N N . LYS A 1 99 ? -10.307 2.434 17.567 1.00 89.00 99 LYS A N 1
ATOM 726 C CA . LYS A 1 99 ? -11.713 2.225 17.196 1.00 89.00 99 LYS A CA 1
ATOM 727 C C . LYS A 1 99 ? -11.815 1.356 15.933 1.00 89.00 99 LYS A C 1
ATOM 729 O O . LYS A 1 99 ? -10.926 1.425 15.083 1.00 89.00 99 LYS A O 1
ATOM 734 N N . PRO A 1 100 ? -12.896 0.573 15.780 1.00 85.75 100 PRO A N 1
ATOM 735 C CA . PRO A 1 100 ? -13.128 -0.194 14.562 1.00 85.75 100 PRO A CA 1
ATOM 736 C C . PRO A 1 100 ? -13.320 0.734 13.357 1.00 85.75 100 PRO A C 1
ATOM 738 O O . PRO A 1 100 ? -13.933 1.800 13.474 1.00 85.75 100 PRO A O 1
ATOM 741 N N . ALA A 1 101 ? -12.814 0.316 12.197 1.00 91.12 101 ALA A N 1
ATOM 742 C CA . ALA A 1 101 ? -13.030 1.030 10.946 1.00 91.12 101 ALA A CA 1
ATOM 743 C C . ALA A 1 101 ? -14.493 0.908 10.508 1.00 91.12 101 ALA A C 1
ATOM 745 O O . ALA A 1 101 ? -15.061 -0.180 10.492 1.00 91.12 101 ALA A O 1
ATOM 746 N N . THR A 1 102 ? -15.104 2.033 10.139 1.00 90.94 102 THR A N 1
ATOM 747 C CA . THR A 1 102 ? -16.470 2.065 9.588 1.00 90.94 102 THR A CA 1
ATOM 748 C C . THR A 1 102 ? -16.488 2.008 8.065 1.00 90.94 102 THR A C 1
ATOM 750 O O . THR A 1 102 ? -17.513 1.670 7.482 1.00 90.94 102 THR A O 1
ATOM 753 N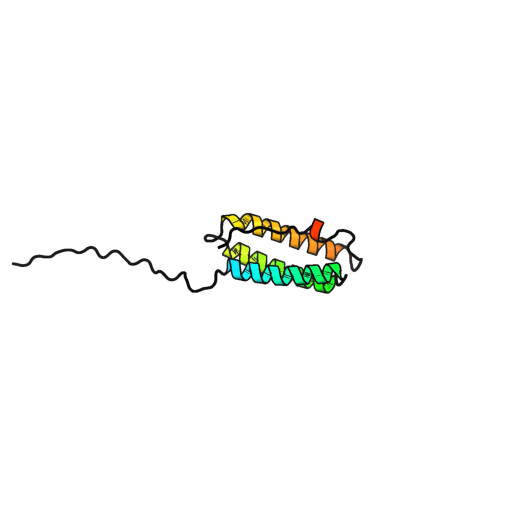 N . ILE A 1 103 ? -15.364 2.343 7.426 1.00 92.88 103 ILE A N 1
ATOM 754 C CA . ILE A 1 103 ? -15.193 2.279 5.975 1.00 92.88 103 ILE A CA 1
ATOM 755 C C . ILE A 1 103 ? -14.541 0.930 5.640 1.00 92.88 103 ILE A C 1
ATOM 757 O O . ILE A 1 103 ? -13.434 0.675 6.142 1.00 92.88 103 ILE A O 1
ATOM 761 N N . PRO A 1 104 ? -15.178 0.085 4.810 1.00 93.00 104 PRO A N 1
ATOM 762 C CA . PRO A 1 104 ? -14.577 -1.141 4.296 1.00 93.00 104 PRO A CA 1
ATOM 763 C C . PRO A 1 104 ? -13.243 -0.868 3.601 1.00 93.00 104 PRO A C 1
ATOM 765 O O . PRO A 1 104 ? -13.021 0.205 3.036 1.00 93.00 104 PRO A O 1
ATOM 768 N N . VAL A 1 105 ? -12.329 -1.832 3.642 1.00 94.56 105 VAL A N 1
ATOM 769 C CA . VAL A 1 105 ? -11.023 -1.674 2.990 1.00 94.56 105 VAL A CA 1
ATOM 770 C C . VAL A 1 105 ? -11.163 -1.560 1.472 1.00 94.56 105 VAL A C 1
ATOM 772 O O . VAL A 1 105 ? -10.474 -0.757 0.849 1.00 94.56 105 VAL A O 1
ATOM 775 N N . GLU A 1 106 ? -12.114 -2.282 0.887 1.00 93.00 106 GLU A N 1
ATOM 776 C CA . GLU A 1 106 ? -12.381 -2.348 -0.550 1.00 93.00 106 GLU A CA 1
ATOM 777 C C . GLU A 1 106 ? -12.834 -1.002 -1.120 1.00 93.00 106 GLU A C 1
ATOM 779 O O . GLU A 1 106 ? -12.734 -0.772 -2.325 1.00 93.00 106 GLU A O 1
ATOM 784 N N . ASP A 1 107 ? -13.312 -0.088 -0.273 1.00 93.50 107 ASP A N 1
ATOM 785 C CA . ASP A 1 107 ? -13.668 1.274 -0.667 1.00 93.50 107 ASP A CA 1
ATOM 786 C C . ASP A 1 107 ? -12.448 2.196 -0.776 1.00 93.50 107 ASP A C 1
ATOM 788 O O . ASP A 1 107 ? -12.531 3.233 -1.434 1.00 93.50 107 ASP A O 1
ATOM 792 N N . GLN A 1 108 ? -11.311 1.810 -0.190 1.00 91.88 108 GLN A N 1
ATOM 793 C CA . GLN A 1 108 ? -10.089 2.617 -0.122 1.00 91.88 108 GLN A CA 1
ATOM 794 C C . GLN A 1 108 ? -8.916 2.025 -0.906 1.00 91.88 108 GLN A C 1
ATOM 796 O O . GLN A 1 108 ? -8.123 2.793 -1.441 1.00 91.88 108 GLN A O 1
ATOM 801 N N . ILE A 1 109 ? -8.820 0.698 -0.990 1.00 94.69 109 ILE A N 1
ATOM 802 C CA . ILE A 1 109 ? -7.796 -0.023 -1.750 1.00 94.69 109 ILE A CA 1
ATOM 803 C C . ILE A 1 109 ? -8.489 -0.778 -2.877 1.00 94.69 109 ILE A C 1
ATOM 805 O O . ILE A 1 109 ? -9.367 -1.611 -2.631 1.00 94.69 109 ILE A O 1
ATOM 809 N N . LYS A 1 110 ? -8.122 -0.468 -4.122 1.00 93.44 110 LYS A N 1
ATOM 810 C CA . LYS A 1 110 ? -8.690 -1.116 -5.305 1.00 93.44 110 LYS A CA 1
ATOM 811 C C . LYS A 1 110 ? -7.708 -2.134 -5.865 1.00 93.44 110 LYS A C 1
ATOM 813 O O . LYS A 1 110 ? -6.503 -1.900 -5.908 1.00 93.44 110 LYS A O 1
ATOM 818 N N . ALA A 1 111 ? -8.249 -3.256 -6.340 1.00 90.62 111 ALA A N 1
ATOM 819 C CA . ALA A 1 111 ? -7.463 -4.226 -7.087 1.00 90.62 111 ALA A CA 1
ATOM 820 C C . ALA A 1 111 ? -6.850 -3.544 -8.318 1.00 90.62 111 ALA A C 1
ATOM 822 O O . ALA A 1 111 ? -7.555 -2.902 -9.102 1.00 90.62 111 ALA A O 1
ATOM 823 N N . VAL A 1 112 ? -5.536 -3.686 -8.478 1.00 92.44 112 VAL A N 1
ATOM 824 C CA . VAL A 1 112 ? -4.783 -3.105 -9.588 1.00 92.44 112 VAL A CA 1
ATOM 825 C C . VAL A 1 112 ? -4.464 -4.180 -10.623 1.00 92.44 112 VAL A C 1
ATOM 827 O O . VAL A 1 112 ? -3.976 -5.255 -10.288 1.00 92.44 112 VAL A O 1
ATOM 830 N N . GLN A 1 113 ? -4.730 -3.892 -11.899 1.00 92.69 113 GLN A N 1
ATOM 831 C CA . GLN A 1 113 ? -4.345 -4.767 -13.006 1.00 92.69 113 GLN A CA 1
ATOM 832 C C . GLN A 1 113 ? -3.047 -4.265 -13.642 1.00 92.69 113 GLN A C 1
ATOM 834 O O . GLN A 1 113 ? -3.018 -3.222 -14.311 1.00 92.69 113 GLN A O 1
ATOM 839 N N . LEU A 1 114 ? -1.978 -5.029 -13.443 1.00 92.31 114 LEU A N 1
ATOM 840 C CA . LEU A 1 114 ? -0.661 -4.768 -14.017 1.00 92.31 114 LEU A CA 1
ATOM 841 C C . LEU A 1 114 ? -0.490 -5.552 -15.330 1.00 92.31 114 LEU A C 1
ATOM 843 O O . LEU A 1 114 ? -1.135 -6.587 -15.520 1.00 92.31 114 LEU A O 1
ATOM 847 N N . GLY A 1 115 ? 0.301 -5.002 -16.251 1.00 89.88 115 GLY A N 1
ATOM 848 C CA . GLY A 1 115 ? 0.656 -5.597 -17.544 1.00 89.88 115 GLY A CA 1
ATOM 849 C C . GLY A 1 115 ? 1.989 -6.354 -17.543 1.00 89.88 115 GLY A C 1
ATOM 850 O O . GLY A 1 115 ? 2.316 -6.973 -18.550 1.00 89.88 115 GLY A O 1
ATOM 851 N N . MET A 1 116 ? 2.731 -6.300 -16.434 1.00 83.19 116 MET A N 1
ATOM 852 C CA . MET A 1 116 ? 4.011 -6.979 -16.203 1.00 83.19 116 MET A CA 1
ATOM 853 C C . MET A 1 116 ? 3.937 -8.465 -16.596 1.00 83.19 116 MET A C 1
ATOM 855 O O . MET A 1 116 ? 3.089 -9.199 -16.079 1.00 83.19 116 MET A O 1
ATOM 859 N N . ALA A 1 117 ? 4.821 -8.885 -17.506 1.00 61.81 117 ALA A N 1
ATOM 860 C CA . ALA A 1 117 ? 4.926 -10.233 -18.071 1.00 61.81 117 ALA A CA 1
ATOM 861 C C . ALA A 1 117 ? 6.378 -10.719 -18.059 1.00 61.81 117 ALA A C 1
ATOM 863 O O . ALA A 1 117 ? 7.276 -9.861 -18.225 1.00 61.81 117 ALA A O 1
#

Radius of gyration: 22.32 Å; chains: 1; bounding box: 68×23×70 Å

Organism: NCBI:txid89044

Secondary structure (DSSP, 8-state):
---------PPPP----SSS--HHHHHHHHHHHHHHHHHHHHHTT-HHHHHHHHHHHHHHHHHHHHH-TTTTTTTHHHHHHHHHHHHHHHHHHHHTTTPPPSS-GGGTSPPP-----

Foldseek 3Di:
DDDDDDDDDDDDDDPPPDPDPQLLVVLQVQLVVLQVQLLVCLVVLVLVSNLVSLVRSLVSLVRSLVSCPPPQVVCNVVSVVQSVLSVVVSVQSVVCVSPRDPDRSCVRHPDTDGPRD

InterPro domains:
  IPR036181 MIT domain superfamily [SSF116846] (36-98)

pLDDT: mean 87.57, std 16.94, range [45.19, 98.81]

Sequence (117 aa):
SRLPTGVAILPAVPAMAESAQDECISRVIASSVAENAAIDMDRAGDVKGAIAKYEESERELAAAIAAAVPSHAEDHPKLVQHRKEVLSRIQHLKSLNGKPATIPVEDQIKAVQLGMA